Protein AF-A0A0D0DG90-F1 (afdb_monomer_lite)

Structure (mmCIF, N/CA/C/O backbone):
data_AF-A0A0D0DG90-F1
#
_entry.id   AF-A0A0D0DG90-F1
#
loop_
_atom_site.group_PDB
_atom_site.id
_atom_site.type_symbol
_atom_site.label_atom_id
_atom_site.label_alt_id
_atom_site.label_comp_id
_atom_site.label_asym_id
_atom_site.label_entity_id
_atom_site.label_seq_id
_atom_site.pdbx_PDB_ins_code
_atom_site.Cartn_x
_atom_site.Cartn_y
_atom_site.Cartn_z
_atom_site.occupancy
_atom_site.B_iso_or_equiv
_atom_site.auth_seq_id
_atom_site.auth_comp_id
_atom_site.auth_asym_id
_atom_site.auth_atom_id
_atom_site.pdbx_PDB_model_num
ATOM 1 N N . MET A 1 1 ? -9.442 -27.817 -10.109 1.00 30.95 1 MET A N 1
ATOM 2 C CA . MET A 1 1 ? -8.298 -28.364 -10.865 1.00 30.95 1 MET A CA 1
ATOM 3 C C . MET A 1 1 ? -7.480 -27.170 -11.363 1.00 30.95 1 MET A C 1
ATOM 5 O O . MET A 1 1 ? -7.792 -26.611 -12.402 1.00 30.95 1 MET A O 1
ATOM 9 N N . LEU A 1 2 ? -6.568 -26.664 -10.524 1.00 31.61 2 LEU A N 1
ATOM 10 C CA . LEU A 1 2 ? -5.726 -25.490 -10.800 1.00 31.61 2 LEU A CA 1
ATOM 11 C C . LEU A 1 2 ? -4.380 -26.004 -11.308 1.00 31.61 2 LEU A C 1
ATOM 13 O O . LEU A 1 2 ? -3.555 -26.463 -10.521 1.00 31.61 2 LEU A O 1
ATOM 17 N N . THR A 1 3 ? -4.206 -26.004 -12.624 1.00 32.88 3 THR A N 1
ATOM 18 C CA . THR A 1 3 ? -2.981 -26.482 -13.262 1.00 32.88 3 THR A CA 1
ATOM 19 C C . THR A 1 3 ? -1.922 -25.383 -13.244 1.00 32.88 3 THR A C 1
ATOM 21 O O . THR A 1 3 ? -2.151 -24.274 -13.719 1.00 32.88 3 THR A O 1
ATOM 24 N N . SER A 1 4 ? -0.784 -25.749 -12.654 1.00 36.56 4 SER A N 1
ATOM 25 C CA . SER A 1 4 ? 0.554 -25.157 -12.711 1.00 36.56 4 SER A CA 1
ATOM 26 C C . SER A 1 4 ? 0.829 -24.194 -13.874 1.00 36.56 4 SER A C 1
ATOM 28 O O . SER A 1 4 ? 0.685 -24.567 -15.036 1.00 36.56 4 SER A O 1
ATOM 30 N N . LEU A 1 5 ? 1.346 -23.005 -13.549 1.00 33.25 5 LEU A N 1
ATOM 31 C CA . LEU A 1 5 ? 2.128 -22.163 -14.457 1.00 33.25 5 LEU A CA 1
ATOM 32 C C . LEU A 1 5 ? 3.287 -21.527 -13.675 1.00 33.25 5 LEU A C 1
ATOM 34 O O . LEU A 1 5 ? 3.296 -20.336 -13.386 1.00 33.25 5 LEU A O 1
ATOM 38 N N . VAL A 1 6 ? 4.276 -22.355 -13.340 1.00 38.72 6 VAL A N 1
ATOM 39 C CA . VAL A 1 6 ? 5.653 -21.898 -13.122 1.00 38.72 6 VAL A CA 1
ATOM 40 C C . VAL A 1 6 ? 6.396 -22.151 -14.428 1.00 38.72 6 VAL A C 1
ATOM 42 O O . VAL A 1 6 ? 6.589 -23.305 -14.809 1.00 38.72 6 VAL A O 1
ATOM 45 N N . LYS A 1 7 ? 6.795 -21.087 -15.133 1.00 34.31 7 LYS A N 1
ATOM 46 C CA . LYS A 1 7 ? 7.843 -21.154 -16.161 1.00 34.31 7 LYS A CA 1
ATOM 47 C C . LYS A 1 7 ? 8.610 -19.829 -16.262 1.00 34.31 7 LYS A C 1
ATOM 49 O O . LYS A 1 7 ? 8.090 -18.817 -16.716 1.00 34.31 7 LYS A O 1
ATOM 54 N N . VAL A 1 8 ? 9.851 -19.930 -15.791 1.00 43.38 8 VAL A N 1
ATOM 55 C CA . VAL A 1 8 ? 11.093 -19.193 -16.081 1.00 43.38 8 VAL A CA 1
ATOM 56 C C . VAL A 1 8 ? 11.105 -18.398 -17.395 1.00 43.38 8 VAL A C 1
ATOM 58 O O . VAL A 1 8 ? 10.885 -19.009 -18.432 1.00 43.38 8 VAL A O 1
ATOM 61 N N . TYR A 1 9 ? 11.524 -17.121 -17.366 1.00 33.34 9 TYR A N 1
ATOM 62 C CA . TYR A 1 9 ? 12.200 -16.418 -18.481 1.00 33.34 9 TYR A CA 1
ATOM 63 C C . TYR A 1 9 ? 13.102 -15.296 -17.908 1.00 33.34 9 TYR A C 1
ATOM 65 O O . TYR A 1 9 ? 12.647 -14.544 -17.059 1.00 33.34 9 TYR A O 1
ATOM 73 N N . GLY A 1 10 ? 14.369 -15.094 -18.285 1.00 32.72 10 GLY A N 1
ATOM 74 C CA . GLY A 1 10 ? 15.093 -15.639 -19.430 1.00 32.72 10 GLY A CA 1
ATOM 75 C C . GLY A 1 10 ? 14.738 -14.933 -20.741 1.00 32.72 10 GLY A C 1
ATOM 76 O O . GLY A 1 10 ? 14.257 -15.585 -21.656 1.00 32.72 10 GLY A O 1
ATOM 77 N N . GLY A 1 11 ? 14.911 -13.608 -20.821 1.00 38.56 11 GLY A N 1
ATOM 78 C CA . GLY A 1 11 ? 15.157 -12.906 -22.092 1.00 38.56 11 GLY A CA 1
ATOM 79 C C . GLY A 1 11 ? 14.070 -12.916 -23.179 1.00 38.56 11 GLY A C 1
ATOM 80 O O . GLY A 1 11 ? 14.421 -12.850 -24.352 1.00 38.56 11 GLY A O 1
ATOM 81 N N . VAL A 1 12 ? 12.774 -12.964 -22.845 1.00 34.22 12 VAL A N 1
ATOM 82 C CA . VAL A 1 12 ? 11.666 -12.750 -23.804 1.00 34.22 12 VAL A CA 1
ATOM 83 C C . VAL A 1 12 ? 10.557 -11.942 -23.122 1.00 34.22 12 VAL A C 1
ATOM 85 O O . VAL A 1 12 ? 10.095 -12.317 -22.046 1.00 34.22 12 VAL A O 1
ATOM 88 N N . LYS A 1 13 ? 10.113 -10.828 -23.730 1.00 44.56 13 LYS A N 1
ATOM 89 C CA . LYS A 1 13 ? 8.955 -10.040 -23.263 1.00 44.56 13 LYS A CA 1
ATOM 90 C C . LYS A 1 13 ? 7.687 -10.901 -23.317 1.00 44.56 13 LYS A C 1
ATOM 92 O O . LYS A 1 13 ? 7.046 -11.007 -24.359 1.00 44.56 13 LYS A O 1
ATOM 97 N N . SER A 1 14 ? 7.325 -11.503 -22.190 1.00 39.19 14 SER A N 1
ATOM 98 C CA . SER A 1 14 ? 6.004 -12.095 -21.977 1.00 39.19 14 SER A CA 1
ATOM 99 C C . SER A 1 14 ? 4.985 -10.967 -21.738 1.00 39.19 14 SER A C 1
ATOM 101 O O . SER A 1 14 ? 5.335 -9.968 -21.105 1.00 39.19 14 SER A O 1
ATOM 103 N N . PRO A 1 15 ? 3.735 -11.047 -22.232 1.00 44.00 15 PRO A N 1
ATOM 104 C CA . PRO A 1 15 ? 2.694 -10.090 -21.873 1.00 44.00 15 PRO A CA 1
ATOM 105 C C . PRO A 1 15 ? 2.234 -10.425 -20.450 1.00 44.00 15 PRO A C 1
ATOM 107 O O . PRO A 1 15 ? 1.233 -11.113 -20.255 1.00 44.00 15 PRO A O 1
ATOM 110 N N . THR A 1 16 ? 3.024 -10.063 -19.440 1.00 56.12 16 THR A N 1
ATOM 111 C CA . THR A 1 16 ? 2.889 -10.713 -18.137 1.00 56.12 16 THR A CA 1
ATOM 112 C C . THR A 1 16 ? 1.689 -10.155 -17.372 1.00 56.12 16 THR A C 1
ATOM 114 O O . THR A 1 16 ? 1.710 -9.069 -16.800 1.00 56.12 16 THR A O 1
ATOM 117 N N . TRP A 1 17 ? 0.600 -10.924 -17.369 1.00 69.44 17 TRP A N 1
ATOM 118 C CA . TRP A 1 17 ? -0.653 -10.664 -16.650 1.00 69.44 17 TRP A CA 1
ATOM 119 C C . TRP A 1 17 ? -0.509 -10.668 -15.112 1.00 69.44 17 TRP A C 1
ATOM 121 O O . TRP A 1 17 ? -1.468 -10.393 -14.388 1.00 69.44 17 TRP A O 1
ATOM 131 N N . LEU A 1 18 ? 0.679 -11.014 -14.632 1.00 84.44 18 LEU A N 1
ATOM 132 C CA . LEU A 1 18 ? 1.055 -11.266 -13.254 1.00 84.44 18 LEU A CA 1
ATOM 133 C C . LEU A 1 18 ? 2.560 -11.000 -13.157 1.00 84.44 18 LEU A C 1
ATOM 135 O O . LEU A 1 18 ? 3.320 -11.634 -13.878 1.00 84.44 18 LEU A O 1
ATOM 139 N N . LEU A 1 19 ? 2.997 -10.104 -12.287 1.00 89.81 19 LEU A N 1
ATOM 140 C CA . LEU A 1 19 ? 4.402 -10.011 -11.907 1.00 89.81 19 LEU A CA 1
ATOM 141 C C . LEU A 1 19 ? 4.564 -10.754 -10.579 1.00 89.81 19 LEU A C 1
ATOM 143 O O . LEU A 1 19 ? 4.126 -10.258 -9.543 1.00 89.81 19 LEU A O 1
ATOM 147 N N . ASP A 1 20 ? 5.113 -11.964 -10.650 1.00 92.06 20 ASP A N 1
ATOM 148 C CA . ASP A 1 20 ? 5.409 -12.806 -9.487 1.00 92.06 20 ASP A CA 1
ATOM 149 C C . ASP A 1 20 ? 6.578 -12.210 -8.691 1.00 92.06 20 ASP A C 1
ATOM 151 O O . ASP A 1 20 ? 7.614 -11.875 -9.269 1.00 92.06 20 ASP A O 1
ATOM 155 N N . LEU A 1 21 ? 6.390 -12.050 -7.379 1.00 92.88 21 LEU A N 1
ATOM 156 C CA . LEU A 1 21 ? 7.379 -11.490 -6.451 1.00 92.88 21 LEU A CA 1
ATOM 157 C C . LEU A 1 21 ? 7.944 -12.548 -5.482 1.00 92.88 21 LEU A C 1
ATOM 159 O O . LEU A 1 21 ? 8.691 -12.204 -4.557 1.00 92.88 21 LEU A O 1
ATOM 163 N N . GLY A 1 22 ? 7.583 -13.821 -5.676 1.00 92.06 22 GLY A N 1
ATOM 164 C CA . GLY A 1 22 ? 7.916 -14.921 -4.775 1.00 92.06 22 GLY A CA 1
ATOM 165 C C . GLY A 1 22 ? 7.029 -14.969 -3.527 1.00 92.06 22 GLY A C 1
ATOM 166 O O . GLY A 1 22 ? 6.230 -14.072 -3.266 1.00 92.06 22 GLY A O 1
ATOM 167 N N . ASP A 1 23 ? 7.152 -16.050 -2.753 1.00 93.12 23 ASP A N 1
ATOM 168 C CA . ASP A 1 23 ? 6.479 -16.257 -1.453 1.00 93.12 23 ASP A CA 1
ATOM 169 C C . ASP A 1 23 ? 4.939 -16.141 -1.479 1.00 93.12 23 ASP A C 1
ATOM 171 O O . ASP A 1 23 ? 4.294 -15.927 -0.455 1.00 93.12 23 ASP A O 1
ATOM 175 N N . GLY A 1 24 ? 4.329 -16.296 -2.658 1.00 92.19 24 GLY A N 1
ATOM 176 C CA . GLY A 1 24 ? 2.886 -16.142 -2.856 1.00 92.19 24 GLY A CA 1
ATOM 177 C C . GLY A 1 24 ? 2.421 -14.701 -3.096 1.00 92.19 24 GLY A C 1
ATOM 178 O O . GLY A 1 24 ? 1.213 -14.481 -3.189 1.00 92.19 24 GLY A O 1
ATOM 179 N N . TYR A 1 25 ? 3.342 -13.743 -3.238 1.00 95.44 25 TYR A N 1
ATOM 180 C CA . TYR A 1 25 ? 3.046 -12.357 -3.597 1.00 95.44 25 TYR A CA 1
ATOM 181 C C . TYR A 1 25 ? 3.081 -12.131 -5.110 1.00 95.44 25 TYR A C 1
ATOM 183 O O . TYR A 1 25 ? 3.965 -12.636 -5.802 1.00 95.44 25 TYR A O 1
ATOM 191 N N . ALA A 1 26 ? 2.168 -11.309 -5.634 1.00 94.19 26 ALA A N 1
ATOM 192 C CA . ALA A 1 26 ? 2.229 -10.900 -7.040 1.00 94.19 26 ALA A CA 1
ATOM 193 C C . ALA A 1 26 ? 1.470 -9.603 -7.353 1.00 94.19 26 ALA A C 1
ATOM 195 O O . ALA A 1 26 ? 0.397 -9.352 -6.805 1.00 94.19 26 ALA A O 1
ATOM 196 N N . LEU A 1 27 ? 1.949 -8.814 -8.319 1.00 92.69 27 LEU A N 1
ATOM 197 C CA . LEU A 1 27 ? 1.184 -7.700 -8.901 1.00 92.69 27 LEU A CA 1
ATOM 198 C C . LEU A 1 27 ? 0.338 -8.195 -10.083 1.00 92.69 27 LEU A C 1
ATOM 200 O O . LEU A 1 27 ? 0.827 -8.911 -10.953 1.00 92.69 27 LEU A O 1
ATOM 204 N N . LEU A 1 28 ? -0.943 -7.822 -10.142 1.00 91.50 28 LEU A N 1
ATOM 205 C CA . LEU A 1 28 ? -1.905 -8.354 -11.123 1.00 91.50 28 LEU A CA 1
ATOM 206 C C . LEU A 1 28 ? -2.278 -7.328 -12.208 1.00 91.50 28 LEU A C 1
ATOM 208 O O . LEU A 1 28 ? -2.366 -6.135 -11.933 1.00 91.50 28 LEU A O 1
ATOM 212 N N . ARG A 1 29 ? -2.592 -7.823 -13.420 1.00 75.38 29 ARG A N 1
ATOM 213 C CA . ARG A 1 29 ? -2.836 -7.144 -14.725 1.00 75.38 29 ARG A CA 1
ATOM 214 C C . ARG A 1 29 ? -3.532 -5.766 -14.774 1.00 75.38 29 ARG A C 1
ATOM 216 O O . ARG A 1 29 ? -3.479 -5.114 -15.812 1.00 75.38 29 ARG A O 1
ATOM 223 N N . GLU A 1 30 ? -4.178 -5.257 -13.738 1.00 78.75 30 GLU A N 1
ATOM 224 C CA . GLU A 1 30 ? -4.795 -3.924 -13.792 1.00 78.75 30 GLU A CA 1
ATOM 225 C C . GLU A 1 30 ? -3.777 -2.806 -13.530 1.00 78.75 30 GLU A C 1
ATOM 227 O O . GLU A 1 30 ? -3.845 -2.120 -12.514 1.00 78.75 30 GLU A O 1
ATOM 232 N N . HIS A 1 31 ? -2.847 -2.597 -14.464 1.00 76.94 31 HIS A N 1
ATOM 233 C CA . HIS A 1 31 ? -1.903 -1.483 -14.408 1.00 76.94 31 HIS A CA 1
ATOM 234 C C . HIS A 1 31 ? -2.196 -0.379 -15.432 1.00 76.94 31 HIS A C 1
ATOM 236 O O . HIS A 1 31 ? -3.106 -0.475 -16.265 1.00 76.94 31 HIS A O 1
ATOM 242 N N . LEU A 1 32 ? -1.492 0.740 -15.301 1.00 82.25 32 LEU A N 1
ATOM 243 C CA . LEU A 1 32 ? -1.556 1.866 -16.223 1.00 82.25 32 LEU A CA 1
ATOM 244 C C . LEU A 1 32 ? -0.753 1.521 -17.482 1.00 82.25 32 LEU A C 1
ATOM 246 O O . LEU A 1 32 ? 0.391 1.111 -17.372 1.00 82.25 32 LEU A O 1
ATOM 250 N N . LYS A 1 33 ? -1.329 1.696 -18.677 1.00 77.62 33 LYS A N 1
ATOM 251 C CA . LYS A 1 33 ? -0.661 1.312 -19.939 1.00 77.62 33 LYS A CA 1
ATOM 252 C C . LYS A 1 33 ? 0.650 2.064 -20.204 1.00 77.62 33 LYS A C 1
ATOM 254 O O . LYS A 1 33 ? 1.487 1.560 -20.942 1.00 77.62 33 LYS A O 1
ATOM 259 N N . TYR A 1 34 ? 0.792 3.261 -19.644 1.00 80.94 34 TYR A N 1
ATOM 260 C CA . TYR A 1 34 ? 1.942 4.136 -19.830 1.00 80.94 34 TYR A CA 1
ATOM 261 C C . TYR A 1 34 ? 2.460 4.565 -18.467 1.00 80.94 34 TYR A C 1
ATOM 263 O O . TYR A 1 34 ? 1.656 4.862 -17.583 1.00 80.94 34 TYR A O 1
ATOM 271 N N . SER A 1 35 ? 3.777 4.617 -18.305 1.00 83.81 35 SER A N 1
ATOM 272 C CA . SER A 1 35 ? 4.377 5.156 -17.090 1.00 83.81 35 SER A CA 1
ATOM 273 C C . SER A 1 35 ? 4.152 6.667 -17.009 1.00 83.81 35 SER A C 1
ATOM 275 O O . SER A 1 35 ? 4.118 7.352 -18.031 1.00 83.81 35 SER A O 1
ATOM 277 N N . ILE A 1 36 ? 4.000 7.189 -15.796 1.00 88.75 36 ILE A N 1
ATOM 278 C CA . ILE A 1 36 ? 3.758 8.614 -15.546 1.00 88.75 36 ILE A CA 1
ATOM 279 C C . ILE A 1 36 ? 4.752 9.170 -14.536 1.00 88.75 36 ILE A C 1
ATOM 281 O O . ILE A 1 36 ? 5.315 8.422 -13.736 1.00 88.75 36 ILE A O 1
ATOM 285 N N . LEU A 1 37 ? 4.905 10.491 -14.527 1.00 89.25 37 LEU A N 1
ATOM 286 C CA . LEU A 1 37 ? 5.526 11.179 -13.404 1.00 89.25 37 LEU A CA 1
ATOM 287 C C . LEU A 1 37 ? 4.540 11.225 -12.219 1.00 89.25 37 LEU A C 1
ATOM 289 O O . LEU A 1 37 ? 3.364 11.552 -12.423 1.00 89.25 37 LEU A O 1
ATOM 293 N N . PRO A 1 38 ? 4.979 10.874 -10.997 1.00 91.50 38 PRO A N 1
ATOM 294 C CA . PRO A 1 38 ? 4.171 11.050 -9.796 1.0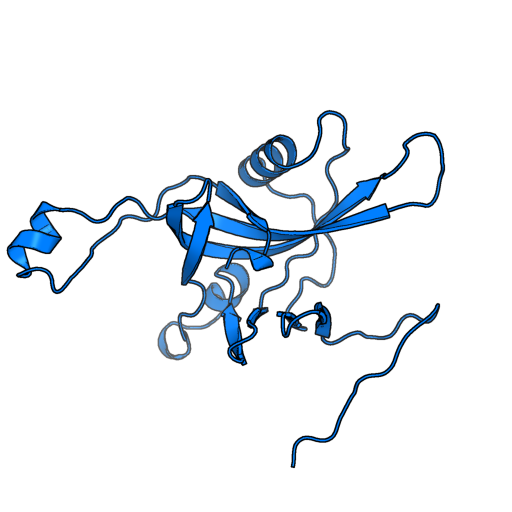0 91.50 38 PRO A CA 1
ATOM 295 C C . PRO A 1 38 ? 3.843 12.528 -9.526 1.00 91.50 38 PRO A C 1
ATOM 297 O O . PRO A 1 38 ? 4.536 13.430 -9.995 1.00 91.50 38 PRO A O 1
ATOM 300 N N . ASP A 1 39 ? 2.794 12.779 -8.737 1.00 92.38 39 ASP A N 1
ATOM 301 C CA . ASP A 1 39 ? 2.518 14.121 -8.211 1.00 92.38 39 ASP A CA 1
ATOM 302 C C . ASP A 1 39 ? 3.545 14.543 -7.144 1.00 92.38 39 ASP A C 1
ATOM 304 O O . ASP A 1 39 ? 4.310 13.727 -6.634 1.00 92.38 39 ASP A O 1
ATOM 308 N N . ALA A 1 40 ? 3.532 15.821 -6.756 1.00 91.94 40 ALA A N 1
ATOM 309 C CA . ALA A 1 40 ? 4.518 16.387 -5.836 1.00 91.94 40 ALA A CA 1
ATOM 310 C C . ALA A 1 40 ? 4.584 15.689 -4.461 1.00 91.94 40 ALA A C 1
ATOM 312 O O . ALA A 1 40 ? 5.674 15.581 -3.890 1.00 91.94 40 ALA A O 1
ATOM 313 N N . GLN A 1 41 ? 3.456 15.214 -3.916 1.00 93.56 41 GLN A N 1
ATOM 314 C CA . GLN A 1 41 ? 3.448 14.543 -2.612 1.00 93.56 41 GLN A CA 1
ATOM 315 C C . GLN A 1 41 ? 4.076 13.155 -2.714 1.00 93.56 41 GLN A C 1
ATOM 317 O O . GLN A 1 41 ? 4.929 12.811 -1.893 1.00 93.56 41 GLN A O 1
ATOM 322 N N . VAL A 1 42 ? 3.701 12.389 -3.741 1.00 94.75 42 VAL A N 1
ATOM 323 C CA . VAL A 1 42 ? 4.279 11.066 -3.999 1.00 94.75 42 VAL A CA 1
ATOM 324 C C . VAL A 1 42 ? 5.753 11.188 -4.372 1.00 94.75 42 VAL A C 1
ATOM 326 O O . VAL A 1 42 ? 6.572 10.450 -3.843 1.00 94.75 42 VAL A O 1
ATOM 329 N N . THR A 1 43 ? 6.122 12.155 -5.211 1.00 93.19 43 THR A N 1
ATOM 330 C CA . THR A 1 43 ? 7.514 12.464 -5.556 1.00 93.19 43 THR A CA 1
ATOM 331 C C . THR A 1 43 ? 8.362 12.702 -4.311 1.00 93.19 43 THR A C 1
ATOM 333 O O . THR A 1 43 ? 9.453 12.145 -4.194 1.00 93.19 43 THR A O 1
ATOM 336 N N . ARG A 1 44 ? 7.871 13.504 -3.358 1.00 92.38 44 ARG A N 1
ATOM 337 C CA . ARG A 1 44 ? 8.574 13.732 -2.090 1.00 92.38 44 ARG A CA 1
ATOM 338 C C . ARG A 1 44 ? 8.704 12.442 -1.280 1.00 92.38 44 ARG A C 1
ATOM 340 O O . ARG A 1 44 ? 9.772 12.184 -0.742 1.00 92.38 44 ARG A O 1
ATOM 347 N N . ALA A 1 45 ? 7.651 11.630 -1.220 1.00 93.44 45 ALA A N 1
ATOM 348 C CA . ALA A 1 45 ? 7.691 10.352 -0.517 1.00 93.44 45 ALA A CA 1
ATOM 349 C C . ALA A 1 45 ? 8.681 9.362 -1.163 1.00 93.44 45 ALA A C 1
ATOM 351 O O . ALA A 1 45 ? 9.433 8.716 -0.443 1.00 93.44 45 ALA A O 1
ATOM 352 N N . ILE A 1 46 ? 8.754 9.302 -2.501 1.00 92.56 46 ILE A N 1
ATOM 353 C CA . ILE A 1 46 ? 9.723 8.473 -3.243 1.00 92.56 46 ILE A CA 1
ATOM 354 C C . ILE A 1 46 ? 11.151 8.900 -2.917 1.00 92.56 46 ILE A C 1
ATOM 356 O O . ILE A 1 46 ? 11.975 8.048 -2.612 1.00 92.56 46 ILE A O 1
ATOM 360 N N . ARG A 1 47 ? 11.440 10.206 -2.911 1.00 90.38 47 ARG A N 1
ATOM 361 C CA . ARG A 1 47 ? 12.775 10.720 -2.556 1.00 90.38 47 ARG A CA 1
ATOM 362 C C . ARG A 1 47 ? 13.190 10.397 -1.122 1.00 90.38 47 ARG A C 1
ATOM 364 O O . ARG A 1 47 ? 14.373 10.248 -0.871 1.00 90.38 47 ARG A O 1
ATOM 371 N N . ASN A 1 48 ? 12.234 10.329 -0.198 1.00 90.19 48 ASN A N 1
ATOM 372 C CA . ASN A 1 48 ? 12.512 9.948 1.187 1.00 90.19 48 ASN A CA 1
ATOM 373 C C . ASN A 1 48 ? 12.688 8.431 1.349 1.00 90.19 48 ASN A C 1
ATOM 375 O O . ASN A 1 48 ? 13.321 7.997 2.304 1.00 90.19 48 ASN A O 1
ATOM 379 N N . TYR A 1 49 ? 12.081 7.641 0.460 1.00 90.25 49 TYR A N 1
ATOM 380 C CA . TYR A 1 49 ? 12.141 6.181 0.478 1.00 90.25 49 TYR A CA 1
ATOM 381 C C . TYR A 1 49 ? 13.399 5.639 -0.217 1.00 90.25 49 TYR A C 1
ATOM 383 O O . TYR A 1 49 ? 13.979 4.659 0.239 1.00 90.25 49 TYR A O 1
ATOM 391 N N . LEU A 1 50 ? 13.816 6.262 -1.322 1.00 87.12 50 LEU A N 1
ATOM 392 C CA . LEU A 1 50 ? 15.005 5.868 -2.076 1.00 87.12 50 LEU A CA 1
ATOM 393 C C . LEU A 1 50 ? 16.285 6.503 -1.502 1.00 87.12 50 LEU A C 1
ATOM 395 O O . LEU A 1 50 ? 16.220 7.569 -0.886 1.00 87.12 50 LEU A O 1
ATOM 399 N N . PRO A 1 51 ? 17.463 5.893 -1.734 1.00 76.44 51 PRO A N 1
ATOM 400 C CA . PRO A 1 51 ? 18.746 6.511 -1.415 1.00 76.44 51 PRO A CA 1
ATOM 401 C C . PRO A 1 51 ? 18.915 7.887 -2.078 1.00 76.44 51 PRO A C 1
ATOM 403 O O . PRO A 1 51 ? 18.391 8.157 -3.161 1.00 76.44 51 PRO A O 1
ATOM 406 N N . VAL A 1 52 ? 19.674 8.771 -1.425 1.00 72.81 52 VAL A N 1
ATOM 407 C CA . VAL A 1 52 ? 19.936 10.131 -1.919 1.00 72.81 52 VAL A CA 1
ATOM 408 C C . VAL A 1 52 ? 20.654 10.078 -3.271 1.00 72.81 52 VAL A C 1
ATOM 410 O O . VAL A 1 52 ? 21.689 9.432 -3.392 1.00 72.81 52 VAL A O 1
ATOM 413 N N . GLY A 1 53 ? 20.144 10.825 -4.255 1.00 65.69 53 GLY A N 1
ATOM 414 C CA . GLY A 1 53 ? 20.792 11.014 -5.561 1.00 65.69 53 GLY A CA 1
ATOM 415 C C . GLY A 1 53 ? 20.130 10.285 -6.731 1.00 65.69 53 GLY A C 1
ATOM 416 O O . GLY A 1 53 ? 20.501 10.544 -7.870 1.00 65.69 53 GLY A O 1
ATOM 417 N N . GLU A 1 54 ? 19.128 9.442 -6.475 1.00 72.56 54 GLU A N 1
ATOM 418 C CA . GLU A 1 54 ? 18.361 8.775 -7.532 1.00 72.56 54 GLU A CA 1
ATOM 419 C C . GLU A 1 54 ? 17.450 9.758 -8.286 1.00 72.56 54 GLU A C 1
ATOM 421 O O . GLU A 1 54 ? 16.730 10.572 -7.688 1.00 72.56 54 GLU A O 1
ATOM 426 N N . GLU A 1 55 ? 17.454 9.670 -9.618 1.00 73.88 55 GLU A N 1
ATOM 427 C CA . GLU A 1 55 ? 16.478 10.377 -10.443 1.00 73.88 55 GLU A CA 1
ATOM 428 C C . GLU A 1 55 ? 15.068 9.838 -10.178 1.00 73.88 55 GLU A C 1
ATOM 430 O O . GLU A 1 55 ? 14.861 8.665 -9.874 1.00 73.88 55 GLU A O 1
ATOM 435 N N . LEU A 1 56 ? 14.057 10.701 -10.303 1.00 79.50 56 LEU A N 1
ATOM 436 C CA . LEU A 1 56 ? 12.671 10.282 -10.109 1.00 79.50 56 LEU A CA 1
ATOM 437 C C . LEU A 1 56 ? 12.235 9.336 -11.230 1.00 79.50 56 LEU A C 1
ATOM 439 O O . LEU A 1 56 ? 12.118 9.781 -12.378 1.00 79.50 56 LEU A O 1
ATOM 443 N N . PRO A 1 57 ? 11.906 8.071 -10.918 1.00 80.81 57 PRO A N 1
ATOM 444 C CA . PRO A 1 57 ? 11.490 7.144 -11.947 1.00 80.81 57 PRO A CA 1
ATOM 445 C C . PRO A 1 57 ? 10.084 7.497 -12.433 1.00 80.81 57 PRO A C 1
ATOM 447 O O . PRO A 1 57 ? 9.203 7.906 -11.668 1.00 80.81 57 PRO A O 1
ATOM 450 N N . HIS A 1 58 ? 9.844 7.259 -13.721 1.00 86.94 58 HIS A N 1
ATOM 451 C CA . HIS A 1 58 ? 8.479 7.125 -14.207 1.00 86.94 58 HIS A CA 1
ATOM 452 C C . HIS A 1 58 ? 7.864 5.866 -13.594 1.00 86.94 58 HIS A C 1
ATOM 454 O O . HIS A 1 58 ? 8.457 4.789 -13.639 1.00 86.94 58 HIS A O 1
ATOM 460 N N . ILE A 1 59 ? 6.653 5.988 -13.063 1.00 90.50 59 ILE A N 1
ATOM 461 C CA . ILE A 1 59 ? 5.981 4.900 -12.355 1.00 90.50 59 ILE A CA 1
ATOM 462 C C . ILE A 1 59 ? 4.848 4.308 -13.184 1.00 90.50 59 ILE A C 1
ATOM 464 O O . ILE A 1 59 ? 4.104 5.018 -13.863 1.00 90.50 59 ILE A O 1
ATOM 468 N N . THR A 1 60 ? 4.674 2.993 -13.080 1.00 91.44 60 THR A N 1
ATOM 469 C CA . THR A 1 60 ? 3.486 2.298 -13.581 1.00 91.44 60 THR A CA 1
ATOM 470 C C . THR A 1 60 ? 2.601 1.948 -12.396 1.00 91.44 60 THR A C 1
ATOM 472 O O . THR A 1 60 ? 2.983 1.155 -11.541 1.00 91.44 60 THR A O 1
ATOM 475 N N . LYS A 1 61 ? 1.392 2.517 -12.348 1.00 93.62 61 LYS A N 1
ATOM 476 C CA . LYS A 1 61 ? 0.420 2.186 -1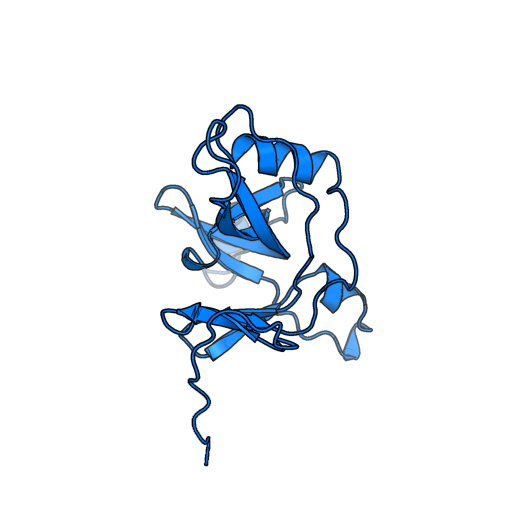1.299 1.00 93.62 61 LYS A CA 1
ATOM 477 C C . LYS A 1 61 ? -0.139 0.796 -11.533 1.00 93.62 61 LYS A C 1
ATOM 479 O O . LYS A 1 61 ? -0.691 0.557 -12.599 1.00 93.62 61 LYS A O 1
ATOM 484 N N . TRP A 1 62 ? -0.089 -0.061 -10.529 1.00 94.75 62 TRP A N 1
ATOM 485 C CA . TRP A 1 62 ? -0.756 -1.354 -10.458 1.00 94.75 62 TRP A CA 1
ATOM 486 C C . TRP A 1 62 ? -1.907 -1.270 -9.461 1.00 94.75 62 TRP A C 1
ATOM 488 O O . TRP A 1 62 ? -1.801 -0.636 -8.411 1.00 94.75 62 TRP A O 1
ATOM 498 N N . ALA A 1 63 ? -3.028 -1.898 -9.789 1.00 94.19 63 ALA A N 1
ATOM 499 C CA . ALA A 1 63 ? -4.242 -1.769 -8.994 1.00 94.19 63 ALA A CA 1
ATOM 500 C C . ALA A 1 63 ? -4.534 -2.932 -8.064 1.00 94.19 63 ALA A C 1
ATOM 502 O O . ALA A 1 63 ? -5.459 -2.851 -7.262 1.00 94.19 63 ALA A O 1
ATOM 503 N N . ARG A 1 64 ? -3.831 -4.046 -8.238 1.00 95.19 64 ARG A N 1
ATOM 504 C CA . ARG A 1 64 ? -4.137 -5.294 -7.558 1.00 95.19 64 ARG A CA 1
ATOM 505 C C . ARG A 1 64 ? -2.851 -5.981 -7.149 1.00 95.19 64 ARG A C 1
ATOM 507 O O . ARG A 1 64 ? -1.945 -6.126 -7.970 1.00 95.19 64 ARG A O 1
ATOM 514 N N . PHE A 1 65 ? -2.844 -6.447 -5.915 1.00 96.12 65 PHE A N 1
ATOM 515 C CA . PHE A 1 65 ? -1.742 -7.151 -5.295 1.00 96.12 65 PHE A CA 1
ATOM 516 C C . PHE A 1 65 ? -2.271 -8.420 -4.633 1.00 96.12 65 PHE A C 1
ATOM 518 O O . PHE A 1 65 ? -3.215 -8.368 -3.847 1.00 96.12 65 PHE A O 1
ATOM 525 N N . LEU A 1 66 ? -1.717 -9.563 -5.016 1.00 96.00 66 LEU A N 1
ATOM 526 C CA . LEU A 1 66 ? -1.994 -10.863 -4.425 1.00 96.00 66 LEU A CA 1
ATOM 527 C C . LEU A 1 66 ? -1.113 -11.033 -3.189 1.00 96.00 66 LEU A C 1
ATOM 529 O O . LEU A 1 66 ? 0.100 -10.874 -3.288 1.00 96.00 66 LEU A O 1
ATOM 533 N N . LEU A 1 67 ? -1.734 -11.375 -2.063 1.00 95.75 67 LEU A N 1
ATOM 534 C CA . LEU A 1 67 ? -1.056 -11.710 -0.815 1.00 95.75 67 LEU A CA 1
ATOM 535 C C . LEU A 1 67 ? -0.854 -13.236 -0.692 1.00 95.75 67 LEU A C 1
ATOM 537 O O . LEU A 1 67 ? -1.596 -13.999 -1.324 1.00 95.75 67 LEU A O 1
ATOM 541 N N . PRO A 1 68 ? 0.044 -13.719 0.192 1.00 95.44 68 PRO A N 1
ATOM 542 C CA . PRO A 1 68 ? 0.334 -15.146 0.361 1.00 95.44 68 PRO A CA 1
ATOM 543 C C . PRO A 1 68 ? -0.884 -15.948 0.823 1.00 95.44 68 PRO A C 1
ATOM 545 O O . PRO A 1 68 ? -1.069 -17.109 0.459 1.00 95.44 68 PRO A O 1
ATOM 548 N N . ASN A 1 69 ? -1.781 -15.300 1.571 1.00 94.38 69 ASN A N 1
ATOM 549 C CA . ASN A 1 69 ? -3.065 -15.859 1.997 1.00 94.38 69 ASN A CA 1
ATOM 550 C C . ASN A 1 69 ? -4.116 -15.925 0.864 1.00 94.38 69 ASN A C 1
ATOM 552 O O . ASN A 1 69 ? -5.274 -16.264 1.112 1.00 94.38 69 ASN A O 1
ATOM 556 N N . ARG A 1 70 ? -3.723 -15.603 -0.376 1.00 92.56 70 ARG A N 1
ATOM 557 C CA . ARG A 1 70 ? -4.542 -15.560 -1.596 1.00 92.56 70 ARG A CA 1
ATOM 558 C C . ARG A 1 70 ? -5.619 -14.475 -1.615 1.00 92.56 70 ARG A C 1
ATOM 560 O O . ARG A 1 70 ? -6.470 -14.474 -2.508 1.00 92.56 70 ARG A O 1
ATOM 567 N N . GLN A 1 71 ? -5.597 -13.545 -0.665 1.00 94.75 71 GLN A N 1
ATOM 568 C CA . GLN A 1 71 ? -6.403 -12.335 -0.750 1.00 94.75 71 GLN A CA 1
ATOM 569 C C . GLN A 1 71 ? -5.820 -11.395 -1.806 1.00 94.75 71 GLN A C 1
ATOM 571 O O . GLN A 1 71 ? -4.639 -11.456 -2.140 1.00 94.75 71 GLN A O 1
ATOM 576 N N . ILE A 1 72 ? -6.671 -10.532 -2.355 1.00 95.00 72 ILE A N 1
ATOM 577 C CA . ILE A 1 72 ? -6.260 -9.520 -3.326 1.00 95.00 72 ILE A CA 1
ATOM 578 C C . ILE A 1 72 ? -6.493 -8.159 -2.690 1.00 95.00 72 ILE A C 1
ATOM 580 O O . ILE A 1 72 ? -7.643 -7.726 -2.595 1.00 95.00 72 ILE A O 1
ATOM 584 N N . ALA A 1 73 ? -5.416 -7.481 -2.304 1.00 96.12 73 ALA A N 1
ATOM 585 C CA . ALA A 1 73 ? -5.469 -6.059 -2.018 1.00 96.12 73 ALA A CA 1
ATOM 586 C C . ALA A 1 73 ? -5.661 -5.294 -3.328 1.00 96.12 73 ALA A C 1
ATOM 588 O O . ALA A 1 73 ? -5.145 -5.660 -4.390 1.00 96.12 73 ALA A O 1
ATOM 589 N N . ARG A 1 74 ? -6.460 -4.241 -3.264 1.00 96.19 74 ARG A N 1
ATOM 590 C CA . ARG A 1 74 ? -6.813 -3.397 -4.402 1.00 96.19 74 ARG A CA 1
ATOM 591 C C . ARG A 1 74 ? -6.342 -1.979 -4.157 1.00 96.19 74 ARG A C 1
ATOM 593 O O . ARG A 1 74 ? -5.823 -1.671 -3.094 1.00 96.19 74 ARG A O 1
ATOM 600 N N . SER A 1 75 ? -6.517 -1.117 -5.145 1.00 96.06 75 SER A N 1
ATOM 601 C CA . SER A 1 75 ? -6.162 0.283 -5.018 1.00 96.06 75 SER A CA 1
ATOM 602 C C . SER A 1 75 ? -7.359 1.201 -5.202 1.00 96.06 75 SER A C 1
ATOM 604 O O . SER A 1 75 ? -8.228 0.950 -6.045 1.00 96.06 75 SER A O 1
ATOM 606 N N . VAL A 1 76 ? -7.357 2.315 -4.469 1.00 96.06 76 VAL A N 1
ATOM 607 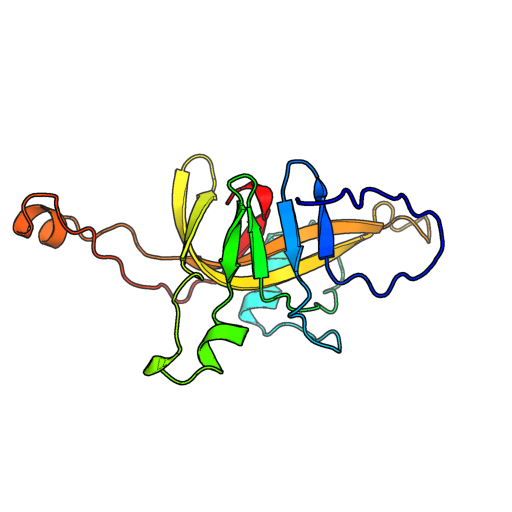C CA . VAL A 1 76 ? -8.335 3.399 -4.629 1.00 96.06 76 VAL A CA 1
ATOM 608 C C . VAL A 1 76 ? -8.386 3.863 -6.079 1.00 96.06 76 VAL A C 1
ATOM 610 O O . VAL A 1 76 ? -9.469 4.047 -6.624 1.00 96.06 76 VAL A O 1
ATOM 613 N N . TRP A 1 77 ? -7.230 3.976 -6.746 1.00 93.38 77 TRP A N 1
ATOM 614 C CA . TRP A 1 77 ? -7.151 4.433 -8.135 1.00 93.38 77 TRP A CA 1
ATOM 615 C C . TRP A 1 77 ? -8.065 3.655 -9.096 1.00 93.38 77 TRP A C 1
ATOM 617 O O . TRP A 1 77 ? -8.667 4.265 -9.979 1.00 93.38 77 TRP A O 1
ATOM 627 N N . ARG A 1 78 ? -8.192 2.326 -8.953 1.00 92.19 78 ARG A N 1
ATOM 628 C CA . ARG A 1 78 ? -9.129 1.551 -9.789 1.00 92.19 78 ARG A CA 1
ATOM 629 C C . ARG A 1 78 ? -10.497 1.373 -9.174 1.00 92.19 78 ARG A C 1
ATOM 631 O O . ARG A 1 78 ? -11.468 1.298 -9.923 1.00 92.19 78 ARG A O 1
ATOM 638 N N . GLU A 1 79 ? -10.587 1.289 -7.858 1.00 93.00 79 GLU A N 1
ATOM 639 C CA . GLU A 1 79 ? -11.869 1.144 -7.182 1.00 93.00 79 GLU A CA 1
ATOM 640 C C . GLU A 1 79 ? -12.764 2.375 -7.355 1.00 93.00 79 GLU A C 1
ATOM 642 O O . GLU A 1 79 ? -13.946 2.216 -7.642 1.00 93.00 79 GLU A O 1
ATOM 647 N N . ALA A 1 80 ? -12.198 3.584 -7.320 1.00 91.56 80 ALA A N 1
ATOM 648 C CA . ALA A 1 80 ? -12.924 4.841 -7.517 1.00 91.56 80 ALA A CA 1
ATOM 649 C C . ALA A 1 80 ? -13.549 4.990 -8.919 1.00 91.56 80 ALA A C 1
ATOM 651 O O . ALA A 1 80 ? -14.406 5.844 -9.127 1.00 91.56 80 ALA A O 1
ATOM 652 N N . LEU A 1 81 ? -13.146 4.160 -9.890 1.00 91.69 81 LEU A N 1
ATOM 653 C CA . LEU A 1 81 ? -13.753 4.117 -11.225 1.00 91.69 81 LEU A CA 1
ATOM 654 C C . LEU A 1 81 ? -15.024 3.254 -11.271 1.00 91.69 81 LEU A C 1
ATOM 656 O O . LEU A 1 81 ? -15.692 3.198 -12.305 1.00 91.69 81 LEU A O 1
ATOM 660 N N . ARG A 1 82 ? -15.335 2.522 -10.195 1.00 90.44 82 ARG A N 1
ATOM 661 C CA . ARG A 1 82 ? -16.542 1.699 -10.090 1.00 90.44 82 ARG A CA 1
ATOM 662 C C . ARG A 1 82 ? -17.674 2.516 -9.471 1.00 90.44 82 ARG A C 1
ATOM 664 O O . ARG A 1 82 ? -17.430 3.296 -8.553 1.00 90.44 82 ARG A O 1
ATOM 671 N N . PRO A 1 83 ? -18.923 2.319 -9.919 1.00 91.56 83 PRO A N 1
ATOM 672 C CA . PRO A 1 83 ? -20.056 2.927 -9.243 1.00 91.56 83 PRO A CA 1
ATOM 673 C C . PRO A 1 83 ? -20.205 2.336 -7.826 1.00 91.56 83 PRO A C 1
ATOM 675 O O . PRO A 1 83 ? -19.871 1.163 -7.627 1.00 91.56 83 PRO A O 1
ATOM 678 N N . PRO A 1 84 ? -20.758 3.086 -6.851 1.00 89.19 84 PRO A N 1
ATOM 679 C CA . PRO A 1 84 ? -20.811 2.658 -5.449 1.00 89.19 84 PRO A CA 1
ATOM 680 C C . PRO A 1 84 ? -21.437 1.273 -5.219 1.00 89.19 84 PRO A C 1
ATOM 682 O O . PRO A 1 84 ? -20.944 0.499 -4.410 1.00 89.19 84 PRO A O 1
ATOM 685 N N . HIS A 1 85 ? -22.467 0.906 -5.986 1.00 90.69 85 HIS A N 1
ATOM 686 C CA . HIS A 1 85 ? -23.142 -0.395 -5.867 1.00 90.69 85 HIS A CA 1
ATOM 687 C C . HIS A 1 85 ? -22.319 -1.590 -6.401 1.00 90.69 85 HIS A C 1
ATOM 689 O O . HIS A 1 85 ? -22.702 -2.737 -6.197 1.00 90.69 85 HIS A O 1
ATOM 695 N N . GLN A 1 86 ? -21.202 -1.341 -7.094 1.00 89.44 86 GLN A N 1
ATOM 696 C CA . GLN A 1 86 ? -20.243 -2.359 -7.554 1.00 89.44 86 GLN A CA 1
ATOM 697 C C . GLN A 1 86 ? -18.906 -2.270 -6.806 1.00 89.44 86 GLN A C 1
ATOM 699 O O . GLN A 1 86 ? -17.982 -3.043 -7.084 1.00 89.44 86 GLN A O 1
ATOM 704 N N . LEU A 1 87 ? -18.777 -1.307 -5.890 1.00 89.25 87 LEU A N 1
ATOM 705 C CA . LEU A 1 87 ? -17.567 -1.095 -5.124 1.00 89.25 87 LEU A CA 1
ATOM 706 C C . LEU A 1 87 ? -17.433 -2.210 -4.086 1.00 89.25 87 LEU A C 1
ATOM 708 O O . LEU A 1 87 ? -18.206 -2.314 -3.140 1.00 89.25 87 LEU A O 1
ATOM 712 N N . ARG A 1 88 ? -16.402 -3.036 -4.249 1.00 88.38 88 ARG A N 1
ATOM 713 C CA . ARG A 1 88 ? -15.926 -3.924 -3.191 1.00 88.38 88 ARG A CA 1
ATOM 714 C C . ARG A 1 88 ? -14.618 -3.355 -2.678 1.00 88.38 88 ARG A C 1
ATOM 716 O O . ARG A 1 88 ? -13.590 -3.584 -3.317 1.00 88.38 88 ARG A O 1
ATOM 723 N N . VAL A 1 89 ? -14.712 -2.659 -1.547 1.00 92.69 89 VAL A N 1
ATOM 724 C CA . VAL A 1 89 ? -13.585 -2.055 -0.833 1.00 92.69 89 VAL A CA 1
ATOM 725 C C . VAL A 1 89 ? -12.606 -3.145 -0.424 1.00 92.69 89 VAL A C 1
ATOM 727 O O . VAL A 1 89 ? -12.939 -4.033 0.359 1.00 92.69 89 VAL A O 1
ATOM 730 N N . SER A 1 90 ? -11.408 -3.097 -0.992 1.00 95.25 90 SER A N 1
ATOM 731 C CA . SER A 1 90 ? -10.306 -3.992 -0.637 1.00 95.25 90 SER A CA 1
ATOM 732 C C . SER A 1 90 ? -8.955 -3.277 -0.698 1.00 95.25 90 SER A C 1
ATOM 734 O O . SER A 1 90 ? -7.923 -3.929 -0.848 1.00 95.25 90 SER A O 1
ATOM 736 N N . HIS A 1 91 ? -8.967 -1.943 -0.626 1.00 96.38 91 HIS A N 1
ATOM 737 C CA . HIS A 1 91 ? -7.777 -1.096 -0.639 1.00 96.38 91 HIS A CA 1
ATOM 738 C C . HIS A 1 91 ? -7.234 -0.757 0.754 1.00 96.38 91 HIS A C 1
ATOM 740 O O . HIS A 1 91 ? -6.180 -0.141 0.849 1.00 96.38 91 HIS A O 1
ATOM 746 N N . ASN A 1 92 ? -7.923 -1.157 1.826 1.00 96.88 92 ASN A N 1
ATOM 747 C CA . ASN A 1 92 ? -7.446 -0.968 3.195 1.00 96.88 92 ASN A CA 1
ATOM 748 C C . ASN A 1 92 ? -6.616 -2.167 3.629 1.00 96.88 92 ASN A C 1
ATOM 750 O O . ASN A 1 92 ? -7.097 -3.301 3.579 1.00 96.88 92 ASN A O 1
ATOM 754 N N . VAL A 1 93 ? -5.382 -1.911 4.053 1.00 96.50 93 VAL A N 1
ATOM 755 C CA . VAL A 1 93 ? -4.416 -2.946 4.420 1.00 96.50 93 VAL A CA 1
ATOM 756 C C . VAL A 1 93 ? -3.835 -2.681 5.801 1.00 96.50 93 VAL A C 1
ATOM 758 O O . VAL A 1 93 ? -3.658 -1.529 6.202 1.00 96.50 93 VAL A O 1
ATOM 761 N N . LYS A 1 94 ? -3.544 -3.761 6.528 1.00 96.06 94 LYS A N 1
ATOM 762 C CA . LYS A 1 94 ? -2.644 -3.719 7.682 1.00 96.06 94 LYS A CA 1
ATOM 763 C C . LYS A 1 94 ? -1.228 -3.910 7.161 1.00 96.06 94 LYS A C 1
ATOM 765 O O . LYS A 1 94 ? -1.059 -4.654 6.207 1.00 96.06 94 LYS A O 1
ATOM 770 N N . PHE A 1 95 ? -0.256 -3.234 7.748 1.00 95.38 95 PHE A N 1
ATOM 771 C CA . PHE A 1 95 ? 1.141 -3.373 7.354 1.00 95.38 95 PHE A CA 1
ATOM 772 C C . PHE A 1 95 ? 2.059 -2.995 8.514 1.00 95.38 95 PHE A C 1
ATOM 774 O O . PHE A 1 95 ? 1.622 -2.334 9.460 1.00 95.38 95 PHE A O 1
ATOM 781 N N . THR A 1 96 ? 3.319 -3.406 8.442 1.00 95.69 96 THR A N 1
ATOM 782 C CA . THR A 1 96 ? 4.334 -3.075 9.447 1.00 95.69 96 THR A CA 1
ATOM 783 C C . THR A 1 96 ? 5.163 -1.874 8.997 1.00 95.69 96 THR A C 1
ATOM 785 O O . THR A 1 96 ? 5.721 -1.871 7.902 1.00 95.69 96 THR A O 1
ATOM 788 N N . LEU A 1 97 ? 5.268 -0.861 9.855 1.00 91.38 97 LEU A N 1
ATOM 789 C CA . LEU A 1 97 ? 6.117 0.317 9.681 1.00 91.38 97 LEU A CA 1
ATOM 790 C C . LEU A 1 97 ? 6.877 0.565 10.982 1.00 91.38 97 LEU A C 1
ATOM 792 O O . LEU A 1 97 ? 6.245 0.731 12.022 1.00 91.38 97 LEU A O 1
ATOM 796 N N . ASP A 1 98 ? 8.210 0.569 10.932 1.00 90.31 98 ASP A N 1
ATOM 797 C CA . ASP A 1 98 ? 9.078 0.748 12.108 1.00 90.31 98 ASP A CA 1
ATOM 798 C C . ASP A 1 98 ? 8.670 -0.159 13.291 1.00 90.31 98 ASP A C 1
ATOM 800 O O . ASP A 1 98 ? 8.448 0.303 14.412 1.00 90.31 98 ASP A O 1
ATOM 804 N N . ASP A 1 99 ? 8.483 -1.454 13.006 1.00 92.00 99 ASP A N 1
ATOM 805 C CA . ASP A 1 99 ? 8.030 -2.497 13.944 1.00 92.00 99 ASP A CA 1
ATOM 806 C C . ASP A 1 99 ? 6.634 -2.283 14.565 1.00 92.00 99 ASP A C 1
ATOM 808 O O . ASP A 1 99 ? 6.234 -2.992 15.492 1.00 92.00 99 ASP A O 1
ATOM 812 N N . LYS A 1 100 ? 5.844 -1.341 14.037 1.00 93.31 100 LYS A N 1
ATOM 813 C CA . LYS A 1 100 ? 4.462 -1.087 14.459 1.00 93.31 100 LYS A CA 1
ATOM 814 C C . LYS A 1 100 ? 3.472 -1.514 13.389 1.00 93.31 100 LYS A C 1
ATOM 816 O O . LYS A 1 100 ? 3.668 -1.265 12.203 1.00 93.31 100 LYS A O 1
ATOM 821 N N . VAL A 1 101 ? 2.373 -2.129 13.821 1.00 94.88 101 VAL A N 1
ATOM 822 C CA . VAL A 1 101 ? 1.255 -2.455 12.932 1.00 94.88 101 VAL A CA 1
ATOM 823 C C . VAL A 1 101 ? 0.429 -1.197 12.701 1.00 94.88 101 VAL A C 1
ATOM 825 O O . VAL A 1 101 ? -0.16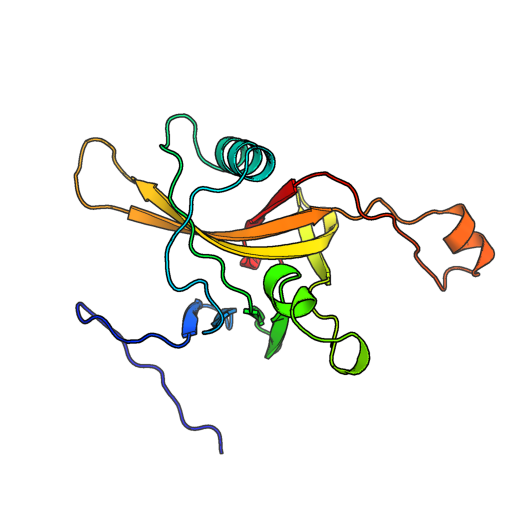5 -0.655 13.630 1.00 94.88 101 VAL A O 1
ATOM 828 N N . CYS A 1 102 ? 0.357 -0.773 11.448 1.00 95.19 102 CYS A N 1
ATOM 829 C CA . CYS A 1 102 ? -0.420 0.367 10.993 1.00 95.19 102 CYS A CA 1
ATOM 830 C C . CYS A 1 102 ? -1.549 -0.084 10.059 1.00 95.19 102 CYS A C 1
ATOM 832 O O . CYS A 1 102 ? -1.563 -1.211 9.557 1.00 95.19 102 CYS A O 1
ATOM 834 N N . VAL A 1 103 ? -2.499 0.818 9.801 1.00 96.25 103 VAL A N 1
ATOM 835 C CA . VAL A 1 103 ? -3.540 0.634 8.781 1.00 96.25 103 VAL A CA 1
ATOM 836 C C . VAL A 1 103 ? -3.415 1.742 7.748 1.00 96.25 103 VAL A C 1
ATOM 838 O O . VAL A 1 103 ? -3.244 2.912 8.094 1.00 96.25 103 VAL A O 1
ATOM 841 N N . GLY A 1 104 ? -3.496 1.382 6.472 1.00 96.94 104 GLY A N 1
ATOM 842 C CA . GLY A 1 104 ? -3.342 2.318 5.367 1.00 96.94 104 GLY A CA 1
ATOM 843 C C . GLY A 1 104 ? -4.332 2.067 4.241 1.00 96.94 104 GLY A C 1
ATOM 844 O O . GLY A 1 104 ? -4.794 0.947 4.030 1.00 96.94 104 GLY A O 1
ATOM 845 N N . GLU A 1 105 ? -4.631 3.131 3.507 1.00 98.00 105 GLU A N 1
ATOM 846 C CA . GLU A 1 105 ? -5.428 3.128 2.289 1.00 98.00 105 GLU A CA 1
ATOM 847 C C . GLU A 1 105 ? -4.495 3.115 1.068 1.00 98.00 105 GLU A C 1
ATOM 849 O O . GLU A 1 105 ? -3.823 4.109 0.757 1.00 98.00 105 GLU A O 1
ATOM 854 N N . VAL A 1 106 ? -4.455 1.995 0.349 1.00 97.94 106 VAL A N 1
ATOM 855 C CA . VAL A 1 106 ? -3.620 1.824 -0.842 1.00 97.94 106 VAL A CA 1
ATOM 856 C C . VAL A 1 106 ? -4.143 2.677 -1.991 1.00 97.94 106 VAL A C 1
ATOM 858 O O . VAL A 1 106 ? -5.185 2.402 -2.587 1.00 97.94 106 VAL A O 1
ATOM 861 N N . GLN A 1 107 ? -3.359 3.676 -2.390 1.00 97.62 107 GLN A N 1
ATOM 862 C CA . GLN A 1 107 ? -3.666 4.508 -3.551 1.00 97.62 107 GLN A CA 1
ATOM 863 C C . GLN A 1 107 ? -3.378 3.751 -4.851 1.00 97.62 107 GLN A C 1
ATOM 865 O O . GLN A 1 107 ? -4.194 3.775 -5.779 1.00 97.62 107 GLN A O 1
ATOM 870 N N . TYR A 1 108 ? -2.224 3.078 -4.917 1.00 96.75 108 TYR A N 1
ATOM 871 C CA . TYR A 1 108 ? -1.792 2.153 -5.973 1.00 96.75 108 TYR A CA 1
ATOM 872 C C . TYR A 1 108 ? -0.470 1.478 -5.588 1.00 96.75 108 TYR A C 1
ATOM 874 O O . TYR A 1 108 ? 0.272 1.975 -4.744 1.00 96.75 108 TYR A O 1
ATOM 882 N N . PHE A 1 109 ? -0.159 0.366 -6.245 1.00 96.75 109 PHE A N 1
ATOM 883 C CA . PHE A 1 109 ? 1.149 -0.282 -6.167 1.00 96.75 109 PHE A CA 1
ATOM 884 C C . PHE A 1 109 ? 2.027 0.181 -7.333 1.00 96.75 109 PHE A C 1
ATOM 886 O O . PHE A 1 109 ? 1.510 0.581 -8.379 1.00 96.75 109 PHE A O 1
ATOM 893 N N . THR A 1 110 ? 3.344 0.143 -7.187 1.00 94.56 110 THR A N 1
ATOM 894 C CA . THR A 1 110 ? 4.281 0.415 -8.284 1.00 94.56 110 THR A CA 1
ATOM 895 C C . THR A 1 110 ? 5.587 -0.331 -8.067 1.00 94.56 110 THR A C 1
ATOM 897 O O . THR A 1 110 ? 5.878 -0.801 -6.972 1.00 94.56 110 THR A O 1
ATOM 900 N N . GLN A 1 111 ? 6.377 -0.419 -9.127 1.00 91.94 111 GLN A N 1
ATOM 901 C CA . GLN A 1 111 ? 7.767 -0.822 -9.053 1.00 91.94 111 GLN A CA 1
ATOM 902 C C . GLN A 1 111 ? 8.636 0.426 -9.243 1.00 91.94 111 GLN A C 1
ATOM 904 O O . GLN A 1 111 ? 8.406 1.191 -10.183 1.00 91.94 111 GLN A O 1
ATOM 909 N N . LEU A 1 112 ? 9.570 0.668 -8.328 1.00 91.00 112 LEU A N 1
ATOM 910 C CA . LEU A 1 112 ? 10.579 1.720 -8.436 1.00 91.00 112 LEU A CA 1
ATOM 911 C C . LEU A 1 112 ? 11.883 1.073 -8.893 1.00 91.00 112 LEU A C 1
ATOM 913 O O . LEU A 1 112 ? 12.315 0.094 -8.292 1.00 91.00 112 LEU A O 1
ATOM 917 N N . ALA A 1 113 ? 12.483 1.596 -9.956 1.00 87.12 113 ALA A N 1
ATOM 918 C CA . ALA A 1 113 ? 13.771 1.127 -10.451 1.00 87.12 113 ALA A CA 1
ATOM 919 C C . ALA A 1 113 ? 14.871 2.073 -9.957 1.00 87.12 113 ALA A C 1
ATOM 921 O O . ALA A 1 113 ? 14.747 3.281 -10.147 1.00 87.12 113 ALA A O 1
ATOM 922 N N . THR A 1 114 ? 15.914 1.525 -9.339 1.00 83.31 114 THR A N 1
ATOM 923 C CA . THR A 1 114 ? 17.130 2.247 -8.929 1.00 83.31 114 THR A CA 1
ATOM 924 C C . THR A 1 114 ? 18.349 1.617 -9.578 1.00 83.31 114 THR A C 1
ATOM 926 O O . THR A 1 114 ? 18.354 0.408 -9.838 1.00 83.31 114 THR A O 1
ATOM 929 N N . GLN A 1 115 ? 19.389 2.405 -9.828 1.00 78.81 115 GLN A N 1
ATOM 930 C CA . GLN A 1 115 ? 20.619 1.885 -10.415 1.00 78.81 115 GLN A CA 1
ATOM 931 C C . GLN A 1 115 ? 21.522 1.325 -9.307 1.00 78.81 115 GLN A C 1
ATOM 933 O O . GLN A 1 115 ? 21.779 1.990 -8.311 1.00 78.81 115 GLN A O 1
ATOM 938 N N . LEU A 1 116 ? 21.996 0.083 -9.453 1.00 69.44 116 LEU A N 1
ATOM 939 C CA . LEU A 1 116 ? 22.835 -0.557 -8.430 1.00 69.44 116 LEU A CA 1
ATOM 940 C C . LEU A 1 116 ? 24.224 0.103 -8.351 1.00 69.44 116 LEU A C 1
ATOM 942 O O . LEU A 1 116 ? 24.752 0.332 -7.267 1.00 69.44 116 LEU A O 1
ATOM 946 N N . HIS A 1 117 ? 24.787 0.429 -9.517 1.00 69.25 117 HIS A N 1
ATOM 947 C CA . HIS A 1 117 ? 26.082 1.083 -9.673 1.00 69.25 117 HIS A CA 1
ATOM 948 C C . HIS A 1 117 ? 25.966 2.197 -10.720 1.00 69.25 117 HIS A C 1
ATOM 950 O O . HIS A 1 117 ? 25.810 1.892 -11.905 1.00 69.25 117 HIS A O 1
ATOM 956 N N . PRO A 1 118 ? 26.058 3.483 -10.332 1.00 64.38 118 PRO A N 1
ATOM 957 C CA . PRO A 1 118 ? 25.999 4.602 -11.277 1.00 64.38 118 PRO A CA 1
ATOM 958 C C . PRO A 1 118 ? 27.076 4.518 -12.370 1.00 64.38 118 PRO A C 1
ATOM 960 O O . PRO A 1 118 ? 26.868 4.974 -13.492 1.00 64.38 118 PRO A O 1
ATOM 963 N N . GLU A 1 119 ? 28.215 3.894 -12.055 1.00 66.19 119 GLU A N 1
ATOM 964 C CA . GLU A 1 119 ? 29.354 3.716 -12.962 1.00 66.19 119 GLU A CA 1
ATOM 965 C C . GLU A 1 119 ? 29.253 2.511 -13.916 1.00 66.19 119 GLU A C 1
ATOM 967 O O . GLU A 1 119 ? 30.039 2.421 -14.859 1.00 66.19 119 GLU A O 1
ATOM 972 N N . GLN A 1 120 ? 28.293 1.599 -13.719 1.00 58.97 120 GLN A N 1
ATOM 973 C CA . GLN A 1 120 ? 28.080 0.446 -14.598 1.00 58.97 120 GLN A CA 1
ATOM 974 C C . GLN A 1 120 ? 26.677 0.494 -15.202 1.00 58.97 120 GLN A C 1
ATOM 976 O O . GLN A 1 120 ? 25.654 0.376 -14.527 1.00 58.97 120 GLN A O 1
ATOM 981 N N . GLN A 1 121 ? 26.624 0.699 -16.515 1.00 58.91 121 GLN A N 1
ATOM 982 C CA . GLN A 1 121 ? 25.369 0.805 -17.242 1.00 58.91 121 GLN A CA 1
ATOM 983 C C . GLN A 1 121 ? 24.749 -0.585 -17.424 1.00 58.91 121 GLN A C 1
ATOM 985 O O . GLN A 1 121 ? 25.209 -1.362 -18.257 1.00 58.91 121 GLN A O 1
ATOM 990 N N . GLY A 1 122 ? 23.689 -0.894 -16.670 1.00 63.78 122 GLY A N 1
ATOM 991 C CA . GLY A 1 122 ? 22.885 -2.099 -16.908 1.00 63.78 122 GLY A CA 1
ATOM 992 C C . GLY A 1 122 ? 22.245 -2.747 -15.683 1.00 63.78 122 GLY A C 1
ATOM 993 O O . GLY A 1 122 ? 21.228 -3.420 -15.850 1.00 63.78 122 GLY A O 1
ATOM 994 N N . ASP A 1 123 ? 22.767 -2.509 -14.479 1.00 78.94 123 ASP A N 1
ATOM 995 C CA . ASP A 1 123 ? 22.280 -3.193 -13.276 1.00 78.94 123 ASP A CA 1
ATOM 996 C C . ASP A 1 123 ? 21.208 -2.373 -12.552 1.00 78.94 123 ASP A C 1
ATOM 998 O O . ASP A 1 123 ? 21.483 -1.358 -11.908 1.00 78.94 123 ASP A O 1
ATOM 1002 N N . TRP A 1 124 ? 19.963 -2.837 -12.664 1.00 81.31 124 TRP A N 1
ATOM 1003 C CA . TRP A 1 124 ? 18.790 -2.231 -12.037 1.00 81.31 124 TRP A CA 1
ATOM 1004 C C . TRP A 1 124 ? 18.297 -3.073 -10.866 1.00 81.31 124 TRP A C 1
ATOM 1006 O O . TRP A 1 124 ? 18.108 -4.284 -10.990 1.00 81.31 124 TRP A O 1
ATOM 1016 N N . THR A 1 125 ? 18.010 -2.409 -9.750 1.00 85.62 125 THR A N 1
ATOM 1017 C CA . THR A 1 125 ? 17.263 -2.985 -8.630 1.00 85.62 125 THR A CA 1
ATOM 1018 C C . THR A 1 125 ? 15.829 -2.490 -8.679 1.00 85.62 125 THR A C 1
ATOM 1020 O O . THR A 1 125 ? 15.576 -1.311 -8.923 1.00 85.62 125 THR A O 1
ATOM 1023 N N . PHE A 1 126 ? 14.882 -3.392 -8.442 1.00 87.88 126 PHE A N 1
ATOM 1024 C CA . PHE A 1 126 ? 13.461 -3.080 -8.459 1.00 87.88 126 PHE A CA 1
ATOM 1025 C C . PHE A 1 126 ? 12.857 -3.215 -7.064 1.00 87.88 126 PHE A C 1
ATOM 1027 O O . PHE A 1 126 ? 12.809 -4.309 -6.505 1.00 87.88 126 PHE A O 1
ATOM 1034 N N . HIS A 1 127 ? 12.327 -2.113 -6.543 1.00 91.81 127 HIS A N 1
ATOM 1035 C CA . HIS A 1 127 ? 11.602 -2.063 -5.276 1.00 91.81 127 HIS A CA 1
ATOM 1036 C C . HIS A 1 127 ? 10.107 -2.125 -5.565 1.00 91.81 127 HIS A C 1
ATOM 1038 O O . HIS A 1 127 ? 9.560 -1.247 -6.238 1.00 91.81 127 HIS A O 1
ATOM 1044 N N . ASN A 1 128 ? 9.431 -3.170 -5.092 1.00 94.69 128 ASN A N 1
ATOM 1045 C CA . ASN A 1 128 ? 7.987 -3.309 -5.262 1.00 94.69 128 ASN A CA 1
ATOM 1046 C C . ASN A 1 128 ? 7.307 -2.674 -4.055 1.00 94.69 128 ASN A C 1
ATOM 1048 O O . ASN A 1 128 ? 7.438 -3.164 -2.937 1.00 94.69 128 ASN A O 1
ATOM 1052 N N . VAL A 1 129 ? 6.578 -1.585 -4.283 1.00 96.56 129 VAL A N 1
ATOM 1053 C CA . VAL A 1 129 ? 6.063 -0.749 -3.197 1.00 96.56 129 VAL A CA 1
ATOM 1054 C C . VAL A 1 129 ? 4.572 -0.470 -3.323 1.00 96.56 129 VAL A C 1
ATOM 1056 O O . VAL A 1 129 ? 3.999 -0.441 -4.418 1.00 96.56 129 VAL A O 1
ATOM 1059 N N . ALA A 1 130 ? 3.944 -0.206 -2.183 1.00 97.69 130 ALA A N 1
ATOM 1060 C CA . ALA A 1 130 ? 2.615 0.372 -2.093 1.00 97.69 130 ALA A CA 1
ATOM 1061 C C . ALA A 1 130 ? 2.720 1.872 -1.789 1.00 97.69 130 ALA A C 1
ATOM 1063 O O . ALA A 1 130 ? 3.390 2.277 -0.840 1.00 97.69 130 ALA A O 1
ATOM 1064 N N . ILE A 1 131 ? 2.024 2.693 -2.577 1.00 97.50 131 ILE A N 1
ATOM 1065 C CA . ILE A 1 131 ? 1.799 4.109 -2.275 1.00 97.50 131 ILE A CA 1
ATOM 1066 C C . ILE A 1 131 ? 0.495 4.203 -1.492 1.00 97.50 131 ILE A C 1
ATOM 1068 O O . ILE A 1 131 ? -0.565 3.828 -2.007 1.00 97.50 131 ILE A O 1
ATOM 1072 N N . MET A 1 132 ? 0.557 4.686 -0.253 1.00 97.38 132 MET A N 1
ATOM 1073 C CA . MET A 1 132 ? -0.576 4.630 0.674 1.00 97.38 132 MET A CA 1
ATOM 1074 C C . MET A 1 132 ? -0.809 5.961 1.379 1.00 97.38 132 MET A C 1
ATOM 1076 O O . MET A 1 132 ? 0.107 6.767 1.532 1.00 97.38 132 MET A O 1
ATOM 1080 N N . LYS A 1 133 ? -2.045 6.162 1.838 1.00 97.44 133 LYS A N 1
ATOM 1081 C CA . LYS A 1 133 ? -2.388 7.157 2.857 1.00 97.44 133 LYS A CA 1
ATOM 1082 C C . LYS A 1 133 ? -2.561 6.457 4.197 1.00 97.44 133 LYS A C 1
ATOM 1084 O O . LYS A 1 133 ? -3.174 5.396 4.251 1.00 97.44 133 LYS A O 1
ATOM 1089 N N . LEU A 1 134 ? -2.018 7.031 5.262 1.00 96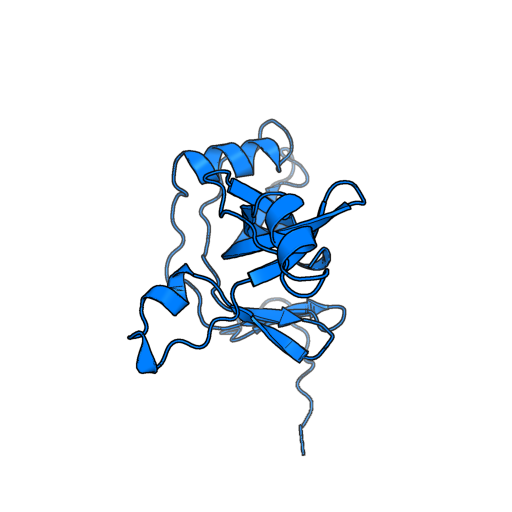.19 134 LEU A N 1
ATOM 1090 C CA . LEU A 1 134 ? -2.086 6.436 6.596 1.00 96.19 134 LEU A CA 1
ATOM 1091 C C . LEU A 1 134 ? -3.432 6.751 7.271 1.00 96.19 134 LEU A C 1
ATOM 1093 O O . LEU A 1 134 ? -3.941 7.862 7.135 1.00 96.19 134 LEU A O 1
ATOM 1097 N N . TYR A 1 135 ? -3.996 5.806 8.020 1.00 97.00 135 TYR A N 1
ATOM 1098 C CA . TYR A 1 135 ? -5.055 6.108 8.984 1.00 97.00 135 TYR A CA 1
ATOM 1099 C C . TYR A 1 135 ? -4.450 6.559 10.316 1.00 97.00 135 TYR A C 1
ATOM 1101 O O . TYR A 1 135 ? -3.417 6.048 10.737 1.00 97.00 135 TYR A O 1
ATOM 1109 N N . SER A 1 136 ? -5.098 7.499 11.002 1.00 95.94 136 SER A N 1
ATOM 1110 C CA . SER A 1 136 ? -4.728 7.866 12.369 1.00 95.94 136 SER A CA 1
ATOM 1111 C C . SER A 1 136 ? -4.796 6.660 13.305 1.00 95.94 136 SER A C 1
ATOM 1113 O O . SER A 1 136 ? -5.527 5.695 13.048 1.00 95.94 136 SER A O 1
ATOM 1115 N N . GLU A 1 137 ? -4.132 6.777 14.454 1.00 94.50 137 GLU A N 1
ATOM 1116 C CA . GLU A 1 137 ? -4.442 5.907 15.587 1.00 94.50 137 GLU A CA 1
ATOM 1117 C C . GLU A 1 137 ? -5.954 5.936 15.877 1.00 94.50 137 GLU A C 1
ATOM 1119 O O . GLU A 1 137 ? -6.593 6.984 15.673 1.00 94.50 137 GLU A O 1
ATOM 1124 N N . PRO A 1 138 ? -6.547 4.801 16.288 1.00 95.38 138 PRO A N 1
ATOM 1125 C CA . PRO A 1 138 ? -7.961 4.747 16.617 1.00 95.38 138 PRO A CA 1
ATOM 1126 C C . PRO A 1 138 ? -8.329 5.724 17.735 1.00 95.38 138 PRO A C 1
ATOM 1128 O O . PRO A 1 138 ? -7.617 5.846 18.731 1.00 95.38 138 PRO A O 1
ATOM 1131 N N . ASP A 1 139 ? -9.477 6.381 17.591 1.00 96.38 139 ASP A N 1
ATOM 1132 C CA . ASP A 1 139 ? -10.043 7.240 18.625 1.00 96.38 139 ASP A CA 1
ATOM 1133 C C . ASP A 1 139 ? -10.372 6.407 19.874 1.00 96.38 139 ASP A C 1
ATOM 1135 O O . ASP A 1 139 ? -11.245 5.530 19.867 1.00 96.38 139 ASP A O 1
ATOM 1139 N N . THR A 1 140 ? -9.645 6.679 20.957 1.00 96.69 140 THR A N 1
ATOM 1140 C CA . THR A 1 140 ? -9.751 5.925 22.207 1.00 96.69 140 THR A CA 1
ATOM 1141 C C . THR A 1 140 ? -11.082 6.148 22.916 1.00 96.69 140 THR A C 1
ATOM 1143 O O . THR A 1 140 ? -11.571 5.234 23.583 1.00 96.69 140 THR A O 1
ATOM 1146 N N . GLU A 1 141 ? -11.698 7.323 22.763 1.00 96.94 141 GLU A N 1
ATOM 1147 C CA . GLU A 1 141 ? -12.990 7.630 23.373 1.00 96.94 141 GLU A CA 1
ATOM 1148 C C . GLU A 1 141 ? -14.117 6.908 22.635 1.00 96.94 141 GLU A C 1
ATOM 1150 O O . GLU A 1 141 ? -14.951 6.268 23.276 1.00 96.94 141 GLU A O 1
ATOM 1155 N N . LEU A 1 142 ? -14.113 6.900 21.297 1.00 96.62 142 LEU A N 1
ATOM 1156 C CA . LEU A 1 142 ? -15.084 6.124 20.514 1.00 96.62 142 LEU A CA 1
ATOM 1157 C C . LEU A 1 142 ? -14.936 4.617 20.745 1.00 96.62 142 LEU A C 1
ATOM 1159 O O . LEU A 1 142 ? -15.937 3.900 20.867 1.00 96.62 142 LEU A O 1
ATOM 1163 N N . LEU A 1 143 ? -13.702 4.125 20.870 1.00 96.50 143 LEU A N 1
ATOM 1164 C CA . LEU A 1 143 ? -13.453 2.728 21.208 1.00 96.50 143 LEU A CA 1
ATOM 1165 C C . LEU A 1 143 ? -13.997 2.392 22.605 1.00 96.50 143 LEU A C 1
ATOM 1167 O O . LEU A 1 143 ? -14.638 1.360 22.796 1.00 96.50 143 LEU A O 1
ATOM 1171 N N . LYS A 1 144 ? -13.815 3.283 23.586 1.00 97.00 144 LYS A N 1
ATOM 1172 C CA . LYS A 1 144 ? -14.365 3.119 24.937 1.00 97.00 144 LYS A CA 1
ATOM 1173 C C . LYS A 1 144 ? -15.893 3.167 24.953 1.00 97.00 144 LYS A C 1
ATOM 1175 O O . LYS A 1 144 ? -16.511 2.283 25.543 1.00 97.00 144 LYS A O 1
ATOM 1180 N N . LEU A 1 145 ? -16.500 4.142 24.279 1.00 97.31 145 LEU A N 1
ATOM 1181 C CA . LEU A 1 145 ? -17.956 4.286 24.166 1.00 97.31 145 LEU A CA 1
ATOM 1182 C C . LEU A 1 145 ? -18.600 3.085 23.466 1.00 97.31 145 LEU A C 1
ATOM 1184 O O . LEU A 1 145 ? -19.686 2.657 23.847 1.00 97.31 145 LEU A O 1
ATOM 1188 N N . SER A 1 146 ? -17.909 2.495 22.490 1.00 97.12 146 SER A N 1
ATOM 1189 C CA . SER A 1 146 ? -18.346 1.268 21.817 1.00 97.12 146 SER A CA 1
ATOM 1190 C C . SER A 1 146 ? -18.028 -0.017 22.592 1.00 97.12 146 SER A C 1
ATOM 1192 O O . SER A 1 146 ? -18.193 -1.103 22.045 1.00 97.12 146 SER A O 1
ATOM 1194 N N . SER A 1 147 ? -17.580 0.068 23.851 1.00 96.31 147 SER A N 1
ATOM 1195 C CA . SER A 1 147 ? -17.187 -1.096 24.661 1.00 96.31 147 SER A CA 1
ATOM 1196 C C . SER A 1 147 ? -16.120 -1.972 23.983 1.00 96.31 147 SER A C 1
ATOM 1198 O O . SER A 1 147 ? -16.192 -3.196 24.019 1.00 96.31 147 SER A O 1
ATOM 1200 N N . GLN A 1 148 ? -15.120 -1.332 23.368 1.00 94.88 148 GLN A N 1
ATOM 1201 C CA . GLN A 1 148 ? -13.997 -1.952 22.648 1.00 94.88 148 GLN A CA 1
ATOM 1202 C C . GLN A 1 148 ? -14.381 -2.701 21.358 1.00 94.88 148 GLN A C 1
ATOM 1204 O O . GLN A 1 148 ? -13.611 -3.525 20.869 1.00 94.88 148 GLN A O 1
ATOM 1209 N N . VAL A 1 149 ? -15.553 -2.416 20.783 1.00 95.94 149 VAL A N 1
ATOM 1210 C CA . VAL A 1 149 ? -16.036 -3.094 19.567 1.00 95.94 149 VAL A CA 1
ATOM 1211 C C . VAL A 1 149 ? -15.627 -2.360 18.288 1.00 95.94 149 VAL A C 1
ATOM 1213 O O . VAL A 1 149 ? -15.313 -3.006 17.288 1.00 95.94 149 VAL A O 1
ATOM 1216 N N . LEU A 1 150 ? -15.630 -1.023 18.294 1.00 94.88 150 LEU A N 1
ATOM 1217 C CA . LEU A 1 150 ? -15.404 -0.210 17.098 1.00 94.88 150 LEU A CA 1
ATOM 1218 C C . LEU A 1 150 ? -14.144 0.649 17.235 1.00 94.88 150 LEU A C 1
ATOM 1220 O O . LEU A 1 150 ? -14.132 1.640 17.961 1.00 94.88 150 LEU A O 1
ATOM 1224 N N . ALA A 1 151 ? -13.110 0.306 16.467 1.00 93.88 151 ALA A N 1
ATOM 1225 C CA . ALA A 1 151 ? -11.958 1.172 16.243 1.00 93.88 151 ALA A CA 1
ATOM 1226 C C . ALA A 1 151 ? -12.263 2.135 15.086 1.00 93.88 151 ALA A C 1
ATOM 1228 O O . ALA A 1 151 ? -12.430 1.703 13.943 1.00 93.88 151 ALA A O 1
ATOM 1229 N N . ALA A 1 152 ? -12.355 3.430 15.384 1.00 95.75 152 ALA A N 1
ATOM 1230 C CA . ALA A 1 152 ? -12.592 4.476 14.396 1.00 95.75 152 ALA A CA 1
ATOM 1231 C C . ALA A 1 152 ? -11.309 5.281 14.169 1.00 95.75 152 ALA A C 1
ATOM 1233 O O . ALA A 1 152 ? -10.728 5.784 15.124 1.00 95.75 152 ALA A O 1
ATOM 1234 N N . SER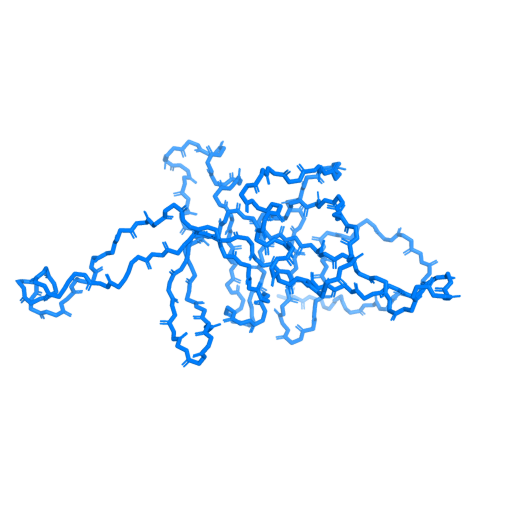 A 1 153 ? -10.896 5.432 12.912 1.00 96.12 153 SER A N 1
ATOM 1235 C CA . SER A 1 153 ? -9.706 6.198 12.526 1.00 96.12 153 SER A CA 1
ATOM 1236 C C . SER A 1 153 ? -10.037 7.194 11.422 1.00 96.12 153 SER A C 1
ATOM 1238 O O . SER A 1 153 ? -10.954 6.982 10.627 1.00 96.12 153 SER A O 1
ATOM 1240 N N . THR A 1 154 ? -9.249 8.263 11.334 1.00 97.06 154 THR A N 1
ATOM 1241 C CA . THR A 1 154 ? -9.358 9.263 10.268 1.00 97.06 154 THR A CA 1
ATOM 1242 C C . THR A 1 154 ? -8.284 9.024 9.217 1.00 97.06 154 THR A C 1
ATOM 1244 O O . THR A 1 154 ? -7.126 8.793 9.556 1.00 97.06 154 THR A O 1
ATOM 1247 N N . LEU A 1 155 ? -8.641 9.100 7.934 1.00 97.38 155 LEU A N 1
ATOM 1248 C CA . LEU A 1 155 ? -7.658 9.039 6.855 1.00 97.38 155 LEU A CA 1
ATOM 1249 C C . LEU A 1 155 ? -6.816 10.323 6.838 1.00 97.38 155 LEU A C 1
ATOM 1251 O O . LEU A 1 155 ? -7.347 11.423 6.676 1.00 97.38 155 LEU A O 1
ATOM 1255 N N . LEU A 1 156 ? -5.501 10.189 6.977 1.00 96.50 156 LEU A N 1
ATOM 1256 C CA . LEU A 1 156 ? -4.565 11.307 6.971 1.00 96.50 156 LEU A CA 1
ATOM 1257 C C . LEU A 1 156 ? -4.171 11.675 5.537 1.00 96.50 156 LEU A C 1
ATOM 1259 O O . LEU A 1 156 ? -4.023 10.822 4.662 1.00 96.50 156 LEU A O 1
ATOM 1263 N N . ASN A 1 157 ? -3.907 12.961 5.294 1.00 93.25 157 ASN A N 1
ATOM 1264 C CA . ASN A 1 157 ? -3.379 13.437 4.010 1.00 93.25 157 ASN A CA 1
ATOM 1265 C C . ASN A 1 157 ? -1.845 13.297 3.917 1.00 93.25 157 ASN A C 1
ATOM 1267 O O . ASN A 1 157 ? -1.153 14.176 3.401 1.00 93.25 157 ASN A O 1
ATOM 1271 N N . GLN A 1 158 ? -1.310 12.215 4.477 1.00 91.81 158 GLN A N 1
ATOM 1272 C CA . GLN A 1 158 ? 0.110 11.890 4.486 1.00 91.81 158 GLN A CA 1
ATOM 1273 C C . GLN A 1 158 ? 0.340 10.680 3.585 1.00 91.81 158 GLN A C 1
ATOM 1275 O O . GLN A 1 158 ? -0.213 9.611 3.837 1.00 91.81 158 GLN A O 1
ATOM 1280 N N . ILE A 1 159 ? 1.168 10.856 2.553 1.00 95.38 159 ILE A N 1
ATOM 1281 C CA . ILE A 1 159 ? 1.612 9.758 1.694 1.00 95.38 159 ILE A CA 1
ATOM 1282 C C . ILE A 1 159 ? 2.802 9.059 2.338 1.00 95.38 159 ILE A C 1
ATOM 1284 O O . ILE A 1 159 ? 3.778 9.707 2.719 1.00 95.38 159 ILE A O 1
ATOM 1288 N N . ILE A 1 160 ? 2.718 7.738 2.394 1.00 95.25 160 ILE A N 1
ATOM 1289 C CA . ILE A 1 160 ? 3.802 6.850 2.797 1.00 95.25 160 ILE A CA 1
ATOM 1290 C C . ILE A 1 160 ? 4.071 5.836 1.688 1.00 95.25 160 ILE A C 1
ATOM 1292 O O . ILE A 1 160 ? 3.194 5.526 0.873 1.00 95.25 160 ILE A O 1
ATOM 1296 N N . ILE A 1 161 ? 5.297 5.326 1.674 1.00 95.56 161 ILE A N 1
ATOM 1297 C CA . ILE A 1 161 ? 5.728 4.252 0.786 1.00 95.56 161 ILE A CA 1
ATOM 1298 C C . ILE A 1 161 ? 6.184 3.105 1.664 1.00 95.56 161 ILE A C 1
ATOM 1300 O O . ILE A 1 161 ? 6.936 3.314 2.612 1.00 95.56 161 ILE A O 1
ATOM 1304 N N . CYS A 1 162 ? 5.702 1.911 1.354 1.00 95.06 162 CYS A N 1
ATOM 1305 C CA . CYS A 1 162 ? 6.061 0.701 2.070 1.00 95.06 162 CYS A CA 1
ATOM 1306 C C . CYS A 1 162 ? 6.378 -0.405 1.068 1.00 95.06 162 CYS A C 1
ATOM 1308 O O . CYS A 1 162 ? 5.782 -0.441 -0.013 1.00 95.06 162 CYS A O 1
ATOM 1310 N N . ASP A 1 163 ? 7.298 -1.297 1.427 1.00 95.50 163 ASP A N 1
ATOM 1311 C CA . ASP A 1 163 ? 7.515 -2.523 0.664 1.00 95.50 163 ASP A CA 1
ATOM 1312 C C . ASP A 1 163 ? 6.226 -3.355 0.676 1.00 95.50 163 ASP A C 1
ATOM 1314 O O . ASP A 1 163 ? 5.564 -3.488 1.707 1.00 95.50 163 ASP A O 1
ATOM 1318 N N . VAL A 1 164 ? 5.837 -3.911 -0.471 1.00 95.94 164 VAL A N 1
ATOM 1319 C CA . VAL A 1 164 ? 4.598 -4.695 -0.552 1.00 95.94 164 VAL A CA 1
ATOM 1320 C C . VAL A 1 164 ? 4.613 -5.960 0.314 1.00 95.94 164 VAL A C 1
ATOM 1322 O O . VAL A 1 164 ? 3.543 -6.461 0.642 1.00 95.94 164 VAL A O 1
ATOM 1325 N N . LYS A 1 165 ? 5.787 -6.475 0.699 1.00 95.56 165 LYS A N 1
ATOM 1326 C CA . LYS A 1 165 ? 5.940 -7.622 1.609 1.00 95.56 165 LYS A CA 1
ATOM 1327 C C . LYS A 1 165 ? 5.781 -7.256 3.088 1.00 95.56 165 LYS A C 1
ATOM 1329 O O . LYS A 1 165 ? 5.768 -8.154 3.924 1.00 95.56 165 LYS A O 1
ATOM 1334 N N . ALA A 1 166 ? 5.670 -5.971 3.420 1.00 95.31 166 ALA A N 1
ATOM 1335 C CA . ALA A 1 166 ? 5.326 -5.527 4.769 1.00 95.31 166 ALA A CA 1
ATOM 1336 C C . ALA A 1 166 ? 3.805 -5.490 5.021 1.00 95.31 166 ALA A C 1
ATOM 1338 O O . ALA A 1 166 ? 3.394 -5.175 6.138 1.00 95.31 166 ALA A O 1
ATOM 1339 N N . ILE A 1 167 ? 2.995 -5.782 3.993 1.00 94.12 167 ILE A N 1
ATOM 1340 C CA . ILE A 1 167 ? 1.526 -5.888 4.034 1.00 94.12 167 ILE A CA 1
ATOM 1341 C C . ILE A 1 167 ? 1.090 -7.301 4.436 1.00 94.12 167 ILE A C 1
ATOM 1343 O O . ILE A 1 167 ? 1.617 -8.266 3.840 1.00 94.12 167 ILE A O 1
#

Foldseek 3Di:
DDDDDDDDDDDDDDPDQWADPDLFKIFGNPKDPDFAQDDPQVQVQVCVVDDPPWDRDRKIFTAWMQDNVRDIAGAPCVQVVDDPVPRDHRQWDWFADPNDTFIWGFNTKTWDWGAPDPPDPDRIDIFTKTWTFTWDFFDPVVCVVVVNPDGDTDTDPHIHIDGPVRD

Organism: NCBI:txid930991

pLDDT: mean 85.37, std 17.61, range [30.95, 98.0]

Radius of gyration: 17.97 Å; chains: 1; bounding box: 52×45×49 Å

Sequence (167 aa):
MLTSLVKVYGGVKSPTWLLDLGDGYALLREHLKYSILPDAQVTRAIRNYLPVGEELPHITKWARFLLPNRQIARSVWREALRPPHQLRVSHNVKFTLDDKVCVGEVQYFTQLATQLHPEQQGDWTFHNVAIMKLYSEPDTELLKLSSQVLAASTLLNQIIICDVKAI

Secondary structure (DSSP, 8-state):
---------SS-----SEEEEETTEEEEEEE-SS-BPPPHHHHHHHHHHSPTTPPPPPB--EEEEE-TTS-EEE-HHHHTTS-GGG-----EEEEEETTEEEEEEEEEEEEEEEES-TTSTT-EEEEEEEEEEEEPPP-HHHHHHTTT-----PEEEEEEEEEGGG-